Protein AF-A0A1H0VVF3-F1 (afdb_monomer)

Radius of gyration: 26.71 Å; Cα contacts (8 Å, |Δi|>4): 174; chains: 1; bounding box: 70×45×62 Å

Nearest PDB structures (foldseek):
  2leq-assembly1_A  TM=6.840E-01  e=2.166E-03  Cytophaga hutchinsonii ATCC 33406
  4aih-assembly1_A  TM=4.294E-01  e=3.722E-01  Yersinia pseudotuberculosis YPIII
  6ee1-assembly1_D  TM=2.037E-01  e=1.429E-01  Mycobacterium tuberculosis CDC1551
  4zhx-assembly1_A  TM=2.640E-01  e=2.380E+00  Homo sapiens
  7ped-assembly1_A  TM=1.857E-01  e=1.030E+00  Homo sapiens

Foldseek 3Di:
DPPVPVVVVLVVCVVVVQWDWDDDPPDTDTHGDCVVVVVCCVPPCVPPPPVVVVVVVVVVVVVVVVCPVPDDPDDDDDDDPDDLQVVQCCVQAQVNVCVVPQWGFDWPLDFFTKTFTAHVPPPRDGQWIWGWHDHDPSPDTDIDTAGPVRDDDPPPDDPDDDPPDDDD

Structure (mmCIF, N/CA/C/O backbone):
data_AF-A0A1H0VVF3-F1
#
_entry.id   AF-A0A1H0VVF3-F1
#
loop_
_atom_site.group_PDB
_atom_site.id
_atom_site.type_symbol
_atom_site.label_atom_id
_atom_site.label_alt_id
_atom_site.label_comp_id
_atom_site.label_asym_id
_atom_site.label_entity_id
_atom_site.label_seq_id
_atom_site.pdbx_PDB_ins_code
_atom_site.Cartn_x
_atom_site.Cartn_y
_atom_site.Cartn_z
_atom_site.occupancy
_atom_site.B_iso_or_equiv
_atom_site.auth_seq_id
_atom_site.auth_comp_id
_atom_site.auth_asym_id
_atom_site.auth_atom_id
_atom_site.pdbx_PDB_model_num
ATOM 1 N N . MET A 1 1 ? 10.117 9.105 28.861 1.00 46.00 1 MET A N 1
ATOM 2 C CA . MET A 1 1 ? 8.902 9.025 29.701 1.00 46.00 1 MET A CA 1
ATOM 3 C C . MET A 1 1 ? 7.685 8.892 28.791 1.00 46.00 1 MET A C 1
ATOM 5 O O . MET A 1 1 ? 7.320 9.879 28.181 1.00 46.00 1 MET A O 1
ATOM 9 N N . ALA A 1 2 ? 7.115 7.691 28.629 1.00 51.88 2 ALA A N 1
ATOM 10 C CA . ALA A 1 2 ? 5.891 7.467 27.835 1.00 51.88 2 ALA A CA 1
ATOM 11 C C . ALA A 1 2 ? 5.206 6.138 28.229 1.00 51.88 2 ALA A C 1
ATOM 13 O O . ALA A 1 2 ? 5.038 5.239 27.414 1.00 51.88 2 ALA A O 1
ATOM 14 N N . ARG A 1 3 ? 4.884 5.971 29.519 1.00 49.94 3 ARG A N 1
ATOM 15 C CA . ARG A 1 3 ? 4.158 4.794 30.052 1.00 49.94 3 ARG A CA 1
ATOM 16 C C . ARG A 1 3 ? 2.826 5.148 30.728 1.00 49.94 3 ARG A C 1
ATOM 18 O O . ARG A 1 3 ? 2.147 4.254 31.210 1.00 49.94 3 ARG A O 1
ATOM 25 N N . GLN A 1 4 ? 2.457 6.431 30.769 1.00 56.94 4 GLN A N 1
ATOM 26 C CA . GLN A 1 4 ? 1.269 6.913 31.484 1.00 56.94 4 GLN A CA 1
ATOM 27 C C . GLN A 1 4 ? 0.025 7.095 30.606 1.00 56.94 4 GLN A C 1
ATOM 29 O O . GLN A 1 4 ? -1.060 7.217 31.160 1.00 56.94 4 GLN A O 1
ATOM 34 N N . SER A 1 5 ? 0.136 7.070 29.271 1.00 64.81 5 SER A N 1
ATOM 35 C CA . SER A 1 5 ? -1.027 7.329 28.412 1.00 64.81 5 SER A CA 1
ATOM 36 C C . SER A 1 5 ? -2.077 6.225 28.532 1.00 64.81 5 SER A C 1
ATOM 38 O O . SER A 1 5 ? -3.224 6.520 28.834 1.00 64.81 5 SER A O 1
ATOM 40 N N . VAL A 1 6 ? -1.705 4.951 28.385 1.00 70.06 6 VAL A N 1
ATOM 41 C CA . VAL A 1 6 ? -2.673 3.836 28.388 1.00 70.06 6 VAL A CA 1
ATOM 42 C C . VAL A 1 6 ? -3.410 3.719 29.725 1.00 70.06 6 VAL A C 1
ATOM 44 O O . VAL A 1 6 ? -4.631 3.621 29.739 1.00 70.06 6 VAL A O 1
ATOM 47 N N . THR A 1 7 ? -2.701 3.807 30.853 1.00 73.25 7 THR A N 1
ATOM 48 C CA . THR A 1 7 ? -3.324 3.730 32.186 1.00 73.25 7 THR A CA 1
ATOM 49 C C . THR A 1 7 ? -4.247 4.917 32.464 1.00 73.25 7 THR A C 1
ATOM 51 O O . THR A 1 7 ? -5.278 4.745 33.103 1.00 73.25 7 THR A O 1
ATOM 54 N N . GLN A 1 8 ? -3.919 6.109 31.952 1.00 77.25 8 GLN A N 1
ATOM 55 C CA . GLN A 1 8 ? -4.796 7.276 32.053 1.00 77.25 8 GLN A CA 1
ATOM 56 C C . GLN A 1 8 ? -6.088 7.089 31.243 1.00 77.25 8 GLN A C 1
ATOM 58 O O . GLN A 1 8 ? -7.160 7.429 31.732 1.00 77.25 8 GLN A O 1
ATOM 63 N N . HIS A 1 9 ? -6.006 6.508 30.039 1.00 82.31 9 HIS A N 1
ATOM 64 C CA . HIS A 1 9 ? -7.197 6.199 29.237 1.00 82.31 9 HIS A CA 1
ATOM 65 C C . HIS A 1 9 ? -8.052 5.115 29.905 1.00 82.31 9 HIS A C 1
ATOM 67 O O . HIS A 1 9 ? -9.272 5.230 29.913 1.00 82.31 9 HIS A O 1
ATOM 73 N N . LEU A 1 10 ? -7.428 4.101 30.515 1.00 84.88 10 LEU A N 1
ATOM 74 C CA . LEU A 1 10 ? -8.146 3.064 31.261 1.00 84.88 10 LEU A CA 1
ATOM 75 C C . LEU A 1 10 ? -8.905 3.633 32.464 1.00 84.88 10 LEU A C 1
ATOM 77 O O . LEU A 1 10 ? -10.036 3.221 32.679 1.00 84.88 10 LEU A O 1
ATOM 81 N N . GLY A 1 11 ? -8.340 4.613 33.178 1.00 84.94 11 GLY A N 1
ATOM 82 C CA . GLY A 1 11 ? -9.044 5.294 34.271 1.00 84.94 11 GLY A CA 1
ATOM 83 C C . GLY A 1 11 ? -10.306 6.024 33.803 1.00 84.94 11 GLY A C 1
ATOM 84 O O . GLY A 1 11 ? -11.361 5.860 34.396 1.00 84.94 11 GLY A O 1
ATOM 85 N N . ILE A 1 12 ? -10.238 6.745 32.677 1.00 89.75 12 ILE A N 1
ATOM 86 C CA . ILE A 1 12 ? -11.414 7.424 32.098 1.00 89.75 12 ILE A CA 1
ATOM 87 C C . ILE A 1 12 ? -12.492 6.412 31.680 1.00 89.75 12 ILE A C 1
ATOM 89 O O . ILE A 1 12 ? -13.683 6.658 31.853 1.00 89.75 12 ILE A O 1
ATOM 93 N N . LEU A 1 13 ? -12.087 5.276 31.109 1.00 89.75 13 LEU A N 1
ATOM 94 C CA . LEU A 1 13 ? -13.020 4.231 30.686 1.00 89.75 13 LEU A CA 1
ATOM 95 C C . LEU A 1 13 ? -13.631 3.475 31.873 1.00 89.75 13 LEU A C 1
ATOM 97 O O . LEU A 1 13 ? -14.785 3.063 31.788 1.00 89.75 13 LEU A O 1
ATOM 101 N N . GLU A 1 14 ? -12.883 3.312 32.963 1.00 89.12 14 GLU A N 1
ATOM 102 C CA . GLU A 1 14 ? -13.377 2.772 34.232 1.00 89.12 14 GLU A CA 1
ATOM 103 C C . GLU A 1 14 ? -14.393 3.730 34.873 1.00 89.12 14 GLU A C 1
ATOM 105 O O . GLU A 1 14 ? -15.507 3.309 35.184 1.00 89.12 14 GLU A O 1
ATOM 110 N N . ASP A 1 15 ? -14.081 5.030 34.949 1.00 89.19 15 ASP A N 1
ATOM 111 C CA . ASP A 1 15 ? -14.993 6.072 35.451 1.00 89.19 15 ASP A CA 1
ATOM 112 C C . ASP A 1 15 ? -16.290 6.154 34.625 1.00 89.19 15 ASP A C 1
ATOM 114 O O . ASP A 1 15 ? -17.375 6.387 35.159 1.00 89.19 15 ASP A O 1
ATOM 118 N N . ALA A 1 16 ? -16.192 5.928 33.311 1.00 88.56 16 ALA A N 1
ATOM 119 C CA . ALA A 1 16 ? -17.331 5.863 32.398 1.00 88.56 16 ALA A CA 1
ATOM 120 C C . ALA A 1 16 ? -18.070 4.508 32.415 1.00 88.56 16 ALA A C 1
ATOM 122 O O . ALA A 1 16 ? -18.998 4.313 31.628 1.00 88.56 16 ALA A O 1
ATOM 123 N N . ASN A 1 17 ? -17.664 3.563 33.273 1.00 87.94 17 ASN A N 1
ATOM 124 C CA . ASN A 1 17 ? -18.186 2.196 33.363 1.00 87.94 17 ASN A CA 1
ATOM 125 C C . ASN A 1 17 ? -18.061 1.374 32.060 1.00 87.94 17 ASN A C 1
ATOM 127 O O . ASN A 1 17 ? -18.716 0.346 31.907 1.00 87.94 17 ASN A O 1
ATOM 131 N N . LEU A 1 18 ? -17.223 1.802 31.113 1.00 90.00 18 LEU A N 1
ATOM 132 C CA . LEU A 1 18 ? -16.940 1.087 29.863 1.00 90.00 18 LEU A CA 1
ATOM 133 C C . LEU A 1 18 ? -15.909 -0.029 30.057 1.00 90.00 18 LEU A C 1
ATOM 135 O O . LEU A 1 18 ? -15.857 -0.965 29.262 1.00 90.00 18 LEU A O 1
ATOM 139 N N . VAL A 1 19 ? -15.100 0.055 31.111 1.00 90.81 19 VAL A N 1
ATOM 140 C CA . VAL A 1 19 ? -14.132 -0.973 31.500 1.00 90.81 19 VAL A CA 1
ATOM 141 C C . VAL A 1 19 ? -14.381 -1.368 32.951 1.00 90.81 19 VAL A C 1
ATOM 143 O O . VAL A 1 19 ? -14.377 -0.523 33.838 1.00 90.81 19 VAL A O 1
ATOM 146 N N . ALA A 1 20 ? -14.578 -2.659 33.193 1.00 89.50 20 ALA A N 1
ATOM 147 C CA . ALA A 1 20 ? -14.643 -3.241 34.523 1.00 89.50 20 ALA A CA 1
ATOM 148 C C . ALA A 1 20 ? -13.254 -3.734 34.943 1.00 89.50 20 ALA A C 1
ATOM 150 O O . ALA A 1 20 ? -12.548 -4.376 34.161 1.00 89.50 20 ALA A O 1
ATOM 151 N N . VAL A 1 21 ? -12.866 -3.461 36.189 1.00 88.62 21 VAL A N 1
ATOM 152 C CA . VAL A 1 21 ? -11.578 -3.896 36.736 1.00 88.62 21 VAL A CA 1
ATOM 153 C C . VAL A 1 21 ? -11.782 -5.038 37.723 1.00 88.62 21 VAL A C 1
ATOM 155 O O . VAL A 1 21 ? -12.459 -4.889 38.738 1.00 88.62 21 VAL A O 1
ATOM 158 N N . VAL A 1 22 ? -11.148 -6.179 37.446 1.00 87.75 22 VAL A N 1
ATOM 159 C CA . VAL A 1 22 ? -11.153 -7.353 38.326 1.00 87.75 22 VAL A CA 1
ATOM 160 C C . VAL A 1 22 ? -9.742 -7.617 38.842 1.00 87.75 22 VAL A C 1
ATOM 162 O O . VAL A 1 22 ? -8.797 -7.839 38.078 1.00 87.75 22 VAL A O 1
ATOM 165 N N . HIS A 1 23 ? -9.578 -7.630 40.165 1.00 85.38 23 HIS A N 1
ATOM 166 C CA . HIS A 1 23 ? -8.305 -7.977 40.796 1.00 85.38 23 HIS A CA 1
ATOM 167 C C . HIS A 1 23 ? -8.153 -9.493 40.895 1.00 85.38 23 HIS A C 1
ATOM 169 O O . HIS A 1 23 ? -8.882 -10.165 41.623 1.00 85.38 23 HIS A O 1
ATOM 175 N N . ARG A 1 24 ? -7.148 -10.038 40.205 1.00 86.12 24 ARG A N 1
ATOM 176 C CA . ARG A 1 24 ? -6.755 -11.448 40.297 1.00 86.12 24 ARG A CA 1
ATOM 177 C C . ARG A 1 24 ? -5.352 -11.546 40.888 1.00 86.12 24 ARG A C 1
ATOM 179 O O . ARG A 1 24 ? -4.344 -11.462 40.188 1.00 86.12 24 ARG A O 1
ATOM 186 N N . GLY A 1 25 ? -5.280 -11.696 42.210 1.00 87.62 25 GLY A N 1
ATOM 187 C CA . GLY A 1 25 ? -4.011 -11.736 42.942 1.00 87.62 25 GLY A CA 1
ATOM 188 C C . GLY A 1 25 ? -3.225 -10.430 42.786 1.00 87.62 25 GLY A C 1
ATOM 189 O O . GLY A 1 25 ? -3.663 -9.382 43.245 1.00 87.62 25 GLY A O 1
ATOM 190 N N . ARG A 1 26 ? -2.058 -10.484 42.130 1.00 85.88 26 ARG A N 1
ATOM 191 C CA . ARG A 1 26 ? -1.214 -9.302 41.851 1.00 85.88 26 ARG A CA 1
ATOM 192 C C . ARG A 1 26 ? -1.534 -8.612 40.516 1.00 85.88 26 ARG A C 1
ATOM 194 O O . ARG A 1 26 ? -0.826 -7.685 40.136 1.00 85.88 26 ARG A O 1
ATOM 201 N N . GLN A 1 27 ? -2.555 -9.069 39.791 1.00 83.56 27 GLN A N 1
ATOM 202 C CA . GLN A 1 27 ? -2.932 -8.542 38.478 1.00 83.56 27 GLN A CA 1
ATOM 203 C C . GLN A 1 27 ? -4.266 -7.791 38.541 1.00 83.56 27 GLN A C 1
ATOM 205 O O . GLN A 1 27 ? -5.174 -8.189 39.270 1.00 83.56 27 GLN A O 1
ATOM 210 N N . ARG A 1 28 ? -4.382 -6.723 37.743 1.00 85.31 28 ARG A N 1
ATOM 211 C CA . ARG A 1 28 ? -5.651 -6.057 37.419 1.00 85.31 28 ARG A CA 1
ATOM 212 C C . ARG A 1 28 ? -6.032 -6.415 35.989 1.00 85.31 28 ARG A C 1
ATOM 214 O O . ARG A 1 28 ? -5.306 -6.058 35.061 1.00 85.31 28 ARG A O 1
ATOM 221 N N . LEU A 1 29 ? -7.128 -7.142 35.831 1.00 87.50 29 LEU A N 1
ATOM 222 C CA . LEU A 1 29 ? -7.711 -7.461 34.534 1.00 87.50 29 LEU A CA 1
ATOM 223 C C . LEU A 1 29 ? -8.720 -6.365 34.192 1.00 87.50 29 LEU A C 1
ATOM 225 O O . LEU A 1 29 ? -9.505 -5.977 35.052 1.00 87.50 29 LEU A O 1
ATOM 229 N N . HIS A 1 30 ? -8.627 -5.837 32.975 1.00 88.75 30 HIS A N 1
ATOM 230 C CA . HIS A 1 30 ? -9.507 -4.790 32.469 1.00 88.75 30 HIS A CA 1
ATOM 231 C C . HIS A 1 30 ? -10.387 -5.433 31.404 1.00 88.75 30 HIS A C 1
ATOM 233 O O . HIS A 1 30 ? -9.893 -5.764 30.325 1.00 88.75 30 HIS A O 1
ATOM 239 N N . ASP A 1 31 ? -11.657 -5.632 31.726 1.00 87.56 31 ASP A N 1
ATOM 240 C CA . ASP A 1 31 ? -12.638 -6.244 30.838 1.00 87.56 31 ASP A CA 1
ATOM 241 C C . ASP A 1 31 ? -13.567 -5.164 30.284 1.00 87.56 31 ASP A C 1
ATOM 243 O O . ASP A 1 31 ? -13.983 -4.256 31.001 1.00 87.56 31 ASP A O 1
ATOM 247 N N . LEU A 1 32 ? -13.902 -5.242 28.997 1.00 89.44 32 LEU A N 1
ATOM 248 C CA . LEU A 1 32 ? -14.879 -4.333 28.399 1.00 89.44 32 LEU A CA 1
ATOM 249 C C . LEU A 1 32 ? -16.267 -4.631 28.976 1.00 89.44 32 LEU A C 1
ATOM 251 O O . LEU A 1 32 ? -16.729 -5.770 28.921 1.00 89.44 32 LEU A O 1
ATOM 255 N N . ASN A 1 33 ? -16.951 -3.603 29.468 1.00 86.69 33 ASN A N 1
ATOM 256 C CA . ASN A 1 33 ? -18.344 -3.701 29.875 1.00 86.69 33 ASN A CA 1
ATOM 257 C C . ASN A 1 33 ? -19.253 -3.333 28.686 1.00 86.69 33 ASN A C 1
ATOM 259 O O . ASN A 1 33 ? -19.292 -2.169 28.282 1.00 86.69 33 ASN A O 1
ATOM 263 N N . PRO A 1 34 ? -19.998 -4.290 28.102 1.00 85.50 34 PRO A N 1
ATOM 264 C CA . PRO A 1 34 ? -20.843 -4.017 26.943 1.00 85.50 34 PRO A CA 1
ATOM 265 C C . PRO A 1 34 ? -22.145 -3.281 27.298 1.00 85.50 34 PRO A C 1
ATOM 267 O O . PRO A 1 34 ? -22.786 -2.732 26.403 1.00 85.50 34 PRO A O 1
ATOM 270 N N . MET A 1 35 ? -22.552 -3.254 28.573 1.00 88.31 35 MET A N 1
ATOM 271 C CA . MET A 1 35 ? -23.865 -2.734 28.974 1.00 88.31 35 MET A CA 1
ATOM 272 C C . MET A 1 35 ? -24.059 -1.243 28.660 1.00 88.31 35 MET A C 1
ATOM 274 O O . MET A 1 35 ? -25.054 -0.922 28.014 1.00 88.31 35 MET A O 1
ATOM 278 N N . PRO A 1 36 ? -23.127 -0.325 28.988 1.00 83.81 36 PRO A N 1
ATOM 279 C CA . PRO A 1 36 ? -23.306 1.090 28.651 1.00 83.81 36 PRO A CA 1
ATOM 280 C C . PRO A 1 36 ? -23.373 1.347 27.139 1.00 83.81 36 PRO A C 1
ATOM 282 O O . PRO A 1 36 ? -24.077 2.249 26.687 1.00 83.81 36 PRO A O 1
ATOM 285 N N . LEU A 1 37 ? -22.673 0.539 26.333 1.00 79.81 37 LEU A N 1
ATOM 286 C CA . LEU A 1 37 ? -22.736 0.626 24.871 1.00 79.81 37 LEU A CA 1
ATOM 287 C C . LEU A 1 37 ? -24.112 0.197 24.348 1.00 79.81 37 LEU A C 1
ATOM 289 O O . LEU A 1 37 ? -24.686 0.875 23.493 1.00 79.81 37 LEU A O 1
ATOM 293 N N . GLN A 1 38 ? -24.661 -0.886 24.901 1.00 79.31 38 GLN A N 1
ATOM 294 C CA . GLN A 1 38 ? -26.014 -1.348 24.601 1.00 79.31 38 GLN A CA 1
ATOM 295 C C . GLN A 1 38 ? -27.068 -0.310 25.019 1.00 79.31 38 GLN A C 1
ATOM 297 O O . GLN A 1 38 ? -27.971 -0.012 24.244 1.00 79.31 38 GLN A O 1
ATOM 302 N N . GLU A 1 39 ? -26.938 0.302 26.197 1.00 82.19 39 GLU A N 1
ATOM 303 C CA . GLU A 1 39 ? -27.863 1.335 26.684 1.00 82.19 39 GLU A CA 1
ATOM 304 C C . GLU A 1 39 ? -27.875 2.580 25.787 1.00 82.19 39 GLU A C 1
ATOM 306 O O . GLU A 1 39 ? -28.941 3.122 25.482 1.00 82.19 39 GLU A O 1
ATOM 311 N N . ILE A 1 40 ? -26.708 3.023 25.306 1.00 78.75 40 ILE A N 1
ATOM 312 C CA . ILE A 1 40 ? -26.608 4.111 24.321 1.00 78.75 40 ILE A CA 1
ATOM 313 C C . ILE A 1 40 ? -27.289 3.696 23.009 1.00 78.75 40 ILE A C 1
ATOM 315 O O . ILE A 1 40 ? -28.077 4.462 22.445 1.00 78.75 40 ILE A O 1
ATOM 319 N N . GLN A 1 41 ? -27.046 2.469 22.542 1.00 74.25 41 GLN A N 1
ATOM 320 C CA . GLN A 1 41 ? -27.687 1.935 21.342 1.00 74.25 41 GLN A CA 1
ATOM 321 C C . GLN A 1 41 ? -29.217 1.868 21.483 1.00 74.25 41 GLN A C 1
ATOM 323 O O . GLN A 1 41 ? -29.954 2.177 20.544 1.00 74.25 41 GLN A O 1
ATOM 328 N N . GLU A 1 42 ? -29.730 1.480 22.643 1.00 74.56 42 GLU A N 1
ATOM 329 C CA . GLU A 1 42 ? -31.165 1.398 22.903 1.00 74.56 42 GLU A CA 1
ATOM 330 C C . GLU A 1 42 ? -31.801 2.778 23.051 1.00 74.56 42 GLU A C 1
ATOM 332 O O . GLU A 1 42 ? -32.831 3.051 22.435 1.00 74.56 42 GLU A O 1
ATOM 337 N N . ARG A 1 43 ? -31.175 3.683 23.803 1.00 72.75 43 ARG A N 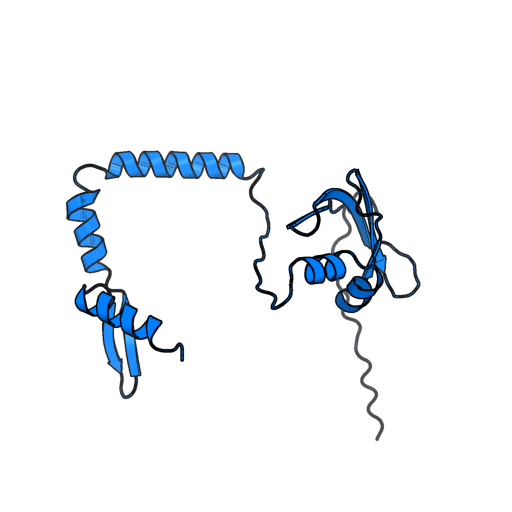1
ATOM 338 C CA . ARG A 1 43 ? -31.737 5.002 24.104 1.00 72.75 43 ARG A CA 1
ATOM 339 C C . ARG A 1 43 ? -31.677 5.962 22.914 1.00 72.75 43 ARG A C 1
ATOM 341 O O . ARG A 1 43 ? -32.600 6.757 22.745 1.00 72.75 43 ARG A O 1
ATOM 348 N N . TRP A 1 44 ? -30.602 5.925 22.124 1.00 61.41 44 TRP A N 1
ATOM 349 C CA . TRP A 1 44 ? -30.351 6.906 21.059 1.00 61.41 44 TRP A CA 1
ATOM 350 C C . TRP A 1 44 ? -30.563 6.313 19.668 1.00 61.41 44 TRP A C 1
ATOM 352 O O . TRP A 1 44 ? -31.303 6.879 18.865 1.00 61.41 44 TRP A O 1
ATOM 362 N N . ILE A 1 45 ? -29.979 5.145 19.393 1.00 59.25 45 ILE A N 1
ATOM 363 C CA . ILE A 1 45 ? -29.971 4.572 18.040 1.00 59.25 45 ILE A CA 1
ATOM 364 C C . ILE A 1 45 ? -31.301 3.869 17.715 1.00 59.25 45 ILE A C 1
ATOM 366 O O . ILE A 1 45 ? -31.793 3.947 16.586 1.00 59.25 45 ILE A O 1
ATOM 370 N N . SER A 1 46 ? -31.929 3.207 18.697 1.00 59.94 46 SER A N 1
ATOM 371 C CA . SER A 1 46 ? -33.148 2.420 18.452 1.00 59.94 46 SER A CA 1
ATOM 372 C C . SER A 1 46 ? -34.366 3.254 18.057 1.00 59.94 46 SER A C 1
ATOM 374 O O . SER A 1 46 ? -35.167 2.795 17.247 1.00 59.94 46 SER A O 1
ATOM 376 N N . LYS A 1 47 ? -34.489 4.479 18.583 1.00 59.22 47 LYS A N 1
ATOM 377 C CA . LYS A 1 47 ? -35.707 5.283 18.437 1.00 59.22 47 LYS A CA 1
ATOM 378 C C . LYS A 1 47 ? -35.803 6.023 17.099 1.00 59.22 47 LYS A C 1
ATOM 380 O O . LYS A 1 47 ? -36.910 6.348 16.685 1.00 59.22 47 LYS A O 1
ATOM 385 N N . PHE A 1 48 ? -34.683 6.275 16.418 1.00 56.00 48 PHE A N 1
ATOM 386 C CA . PHE A 1 48 ? -34.682 7.118 15.215 1.0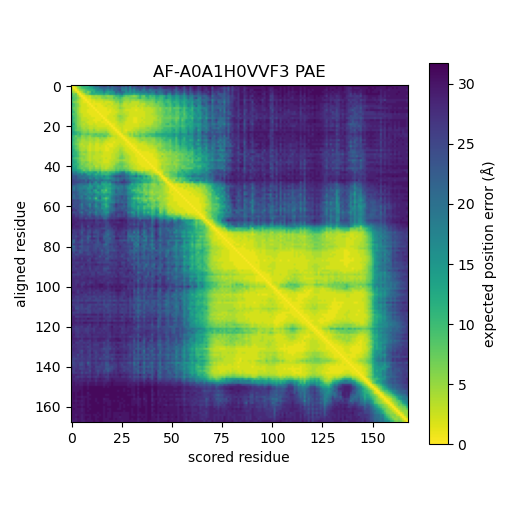0 56.00 48 PHE A CA 1
ATOM 387 C C . PHE A 1 48 ? -33.874 6.572 14.031 1.00 56.00 48 PHE A C 1
ATOM 389 O O . PHE A 1 48 ? -34.159 6.957 12.899 1.00 56.00 48 PHE A O 1
ATOM 396 N N . GLU A 1 49 ? -32.900 5.677 14.236 1.00 64.44 49 GLU A N 1
ATOM 397 C CA . GLU A 1 49 ? -31.855 5.481 13.218 1.00 64.44 49 GLU A CA 1
ATOM 398 C C . GLU A 1 49 ? -31.608 4.039 12.780 1.00 64.44 49 GLU A C 1
ATOM 400 O O . GLU A 1 49 ? -30.994 3.860 11.733 1.00 64.44 49 GLU A O 1
ATOM 405 N N . ARG A 1 50 ? -32.117 3.009 13.475 1.00 70.56 50 ARG A N 1
ATOM 406 C CA . ARG A 1 50 ? -31.876 1.598 13.088 1.00 70.56 50 ARG A CA 1
ATOM 407 C C . ARG A 1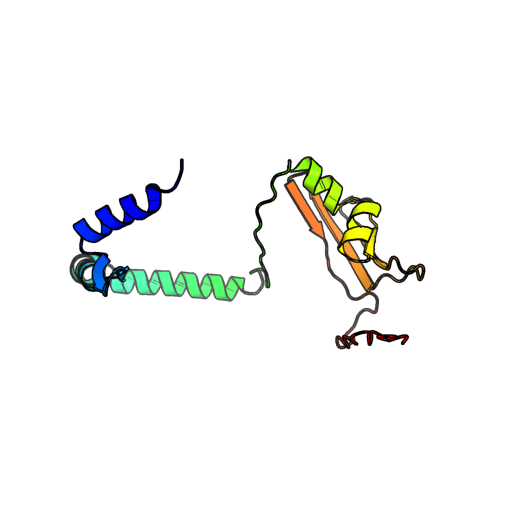 50 ? -32.180 1.300 11.607 1.00 70.56 50 ARG A C 1
ATOM 409 O O . ARG A 1 50 ? -31.252 0.895 10.913 1.00 70.56 50 ARG A O 1
ATOM 416 N N . PRO A 1 51 ? -33.378 1.604 11.060 1.00 71.94 51 PRO A N 1
ATOM 417 C CA . PRO A 1 51 ? -33.661 1.334 9.646 1.00 71.94 51 PRO A CA 1
ATOM 418 C C . PRO A 1 51 ? -32.754 2.114 8.681 1.00 71.94 51 PRO A C 1
ATOM 420 O O . PRO A 1 51 ? -32.409 1.635 7.603 1.00 71.94 51 PRO A O 1
ATOM 423 N N . ARG A 1 52 ? -32.350 3.332 9.062 1.00 73.81 52 ARG A N 1
ATOM 424 C CA . ARG A 1 52 ? -31.477 4.186 8.250 1.00 73.81 52 ARG A CA 1
ATOM 425 C C . ARG A 1 52 ? -30.030 3.692 8.280 1.00 73.81 52 ARG A C 1
ATOM 427 O O . ARG A 1 52 ? -29.370 3.700 7.247 1.00 73.81 52 ARG A O 1
ATOM 434 N N . LEU A 1 53 ? -29.548 3.242 9.434 1.00 75.75 53 LEU A N 1
ATOM 435 C CA . LEU A 1 53 ? -28.221 2.654 9.599 1.00 75.75 53 LEU A CA 1
ATOM 436 C C . LEU A 1 53 ? -28.115 1.313 8.881 1.00 75.75 53 LEU A C 1
ATOM 438 O O . LEU A 1 53 ? -27.096 1.061 8.244 1.00 75.75 53 LEU A O 1
ATOM 442 N N . ASP A 1 54 ? -29.174 0.503 8.897 1.00 82.31 54 ASP A N 1
ATOM 443 C CA . ASP A 1 54 ? -29.238 -0.735 8.120 1.00 82.31 54 ASP A CA 1
ATOM 444 C C . ASP A 1 54 ? -29.144 -0.438 6.617 1.00 82.31 54 ASP A C 1
ATOM 446 O O . ASP A 1 54 ? -28.358 -1.068 5.908 1.00 82.31 54 ASP A O 1
ATOM 450 N N . ALA A 1 55 ? -29.862 0.584 6.136 1.00 83.56 55 ALA A N 1
ATOM 451 C CA . ALA A 1 55 ? -29.783 1.023 4.745 1.00 83.56 55 ALA A CA 1
ATOM 452 C C . ALA A 1 55 ? -28.384 1.549 4.370 1.00 83.56 55 ALA A C 1
ATOM 454 O O . ALA A 1 55 ? -27.842 1.167 3.336 1.00 83.56 55 ALA A O 1
ATOM 455 N N . VAL A 1 56 ? -27.760 2.380 5.212 1.00 81.19 56 VAL A N 1
ATOM 456 C CA . VAL A 1 56 ? -26.394 2.887 4.980 1.00 81.19 56 VAL A CA 1
ATOM 457 C C . VAL A 1 56 ? -25.363 1.756 5.028 1.00 81.19 56 VAL A C 1
ATOM 459 O O . VAL A 1 56 ? -24.460 1.717 4.197 1.00 81.19 56 VAL A O 1
ATOM 462 N N . SER A 1 57 ? -25.515 0.800 5.946 1.00 79.31 57 SER A N 1
ATOM 463 C CA . SER A 1 57 ? -24.669 -0.394 6.042 1.00 79.31 57 SER A CA 1
ATOM 464 C C . SER A 1 57 ? -24.803 -1.280 4.801 1.00 79.31 57 SER A C 1
ATOM 466 O O . SER A 1 57 ? -23.798 -1.738 4.257 1.00 79.31 57 SER A O 1
ATOM 468 N N . ALA A 1 58 ? -26.022 -1.457 4.286 1.00 85.44 58 ALA A N 1
ATOM 469 C CA . ALA A 1 58 ? -26.270 -2.177 3.040 1.00 85.44 58 ALA A CA 1
ATOM 470 C C . ALA A 1 58 ? -25.671 -1.454 1.821 1.00 85.44 58 ALA A C 1
ATOM 472 O O . ALA A 1 58 ? -25.062 -2.099 0.969 1.00 85.44 58 ALA A O 1
ATOM 473 N N . ILE A 1 59 ? -25.781 -0.120 1.756 1.00 87.56 59 ILE A N 1
ATOM 474 C CA . ILE A 1 59 ? -25.143 0.697 0.711 1.00 87.56 59 ILE A CA 1
ATOM 475 C C . ILE A 1 59 ? -23.621 0.558 0.782 1.00 87.56 59 ILE A C 1
ATOM 477 O O . ILE A 1 59 ? -22.994 0.321 -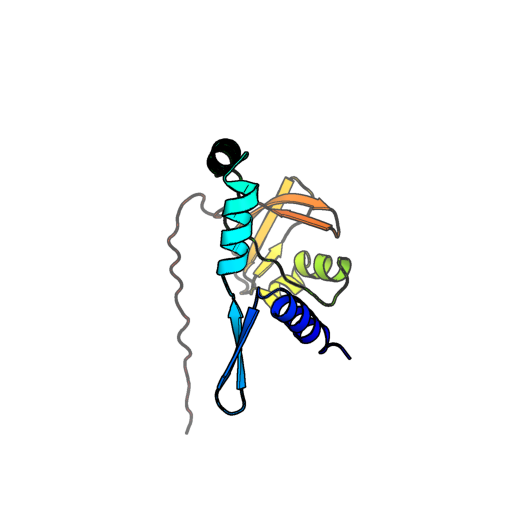0.246 1.00 87.56 59 ILE A O 1
ATOM 481 N N . LYS A 1 60 ? -23.031 0.647 1.981 1.00 77.69 60 LYS A N 1
ATOM 482 C CA . LYS A 1 60 ? -21.594 0.458 2.206 1.00 77.69 60 LYS A CA 1
ATOM 483 C C . LYS A 1 60 ? -21.144 -0.922 1.737 1.00 77.69 60 LYS A C 1
ATOM 485 O O . LYS A 1 60 ? -20.248 -0.997 0.909 1.00 77.69 60 LYS A O 1
ATOM 490 N N . LYS A 1 61 ? -21.800 -1.994 2.194 1.00 80.62 61 LYS A N 1
ATOM 491 C CA . LYS A 1 61 ? -21.472 -3.367 1.782 1.00 80.62 61 LYS A CA 1
ATOM 492 C C . LYS A 1 61 ? -21.560 -3.544 0.273 1.00 80.62 61 LYS A C 1
ATOM 494 O O . LYS A 1 61 ? -20.635 -4.068 -0.321 1.00 80.62 61 LYS A O 1
ATOM 499 N N . ARG A 1 62 ? -22.624 -3.048 -0.363 1.00 81.44 62 ARG A N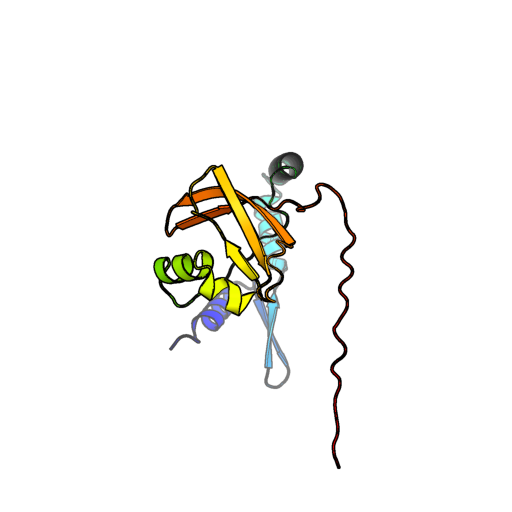 1
ATOM 500 C CA . ARG A 1 62 ? -22.792 -3.157 -1.817 1.00 81.44 62 ARG A CA 1
ATOM 501 C C . ARG A 1 62 ? -21.757 -2.332 -2.584 1.00 81.44 62 ARG A C 1
ATOM 503 O O . ARG A 1 62 ? -21.290 -2.770 -3.632 1.00 81.44 62 ARG A O 1
ATOM 510 N N . ALA A 1 63 ? -21.396 -1.152 -2.083 1.00 74.75 63 ALA A N 1
ATOM 511 C CA . ALA A 1 63 ? -20.324 -0.339 -2.649 1.00 74.75 63 ALA A CA 1
ATOM 512 C C . ALA A 1 63 ? -18.960 -1.033 -2.504 1.00 74.75 63 ALA A C 1
ATOM 514 O O . ALA A 1 63 ? -18.199 -1.046 -3.462 1.00 74.75 63 ALA A O 1
ATOM 515 N N . GLU A 1 64 ? -18.687 -1.659 -1.358 1.00 73.06 64 GLU A N 1
ATOM 516 C CA . GLU A 1 64 ? -17.472 -2.442 -1.096 1.00 73.06 64 GLU A CA 1
ATOM 517 C C . GLU A 1 64 ? -17.422 -3.717 -1.950 1.00 73.06 64 GLU A C 1
ATOM 519 O O . GLU A 1 64 ? -16.394 -3.986 -2.552 1.00 73.06 64 GLU A O 1
ATOM 524 N N . GLU A 1 65 ? -18.533 -4.446 -2.101 1.00 70.56 65 GLU A N 1
ATOM 525 C CA . GLU A 1 65 ? -18.673 -5.610 -2.993 1.00 70.56 65 GLU A CA 1
ATOM 526 C C . GLU A 1 65 ? -18.491 -5.222 -4.466 1.00 70.56 65 GLU A C 1
ATOM 528 O O . GLU A 1 65 ? -17.810 -5.908 -5.220 1.00 70.56 65 GLU A O 1
ATOM 533 N N . THR A 1 66 ? -19.044 -4.081 -4.886 1.00 62.59 66 THR A N 1
ATOM 534 C CA . THR A 1 66 ? -18.821 -3.538 -6.239 1.00 62.59 66 THR A CA 1
ATOM 535 C C . THR A 1 66 ? -17.372 -3.069 -6.414 1.00 62.59 66 THR A C 1
ATOM 537 O O . THR A 1 66 ? -16.821 -3.133 -7.510 1.00 62.59 66 THR A O 1
ATOM 540 N N . ALA A 1 67 ? -16.738 -2.623 -5.330 1.00 58.56 67 ALA A N 1
ATOM 541 C CA . ALA A 1 67 ? -15.327 -2.282 -5.270 1.00 58.56 67 ALA A CA 1
ATOM 542 C C . ALA A 1 67 ? -14.419 -3.493 -4.993 1.00 58.56 67 ALA A C 1
ATOM 544 O O . ALA A 1 67 ? -13.207 -3.305 -4.950 1.00 58.56 67 ALA A O 1
ATOM 545 N N . MET A 1 68 ? -14.928 -4.728 -4.853 1.00 51.22 68 MET A N 1
ATOM 546 C CA . MET A 1 68 ? -14.087 -5.927 -4.680 1.00 51.22 68 MET A CA 1
ATOM 547 C C . MET A 1 68 ? -13.225 -6.220 -5.916 1.00 51.22 68 MET A C 1
ATOM 549 O O . MET A 1 68 ? -12.257 -6.958 -5.810 1.00 51.22 68 MET A O 1
ATOM 553 N N . THR A 1 69 ? -13.488 -5.584 -7.062 1.00 54.34 69 THR A N 1
ATOM 554 C CA . THR A 1 69 ? -12.558 -5.526 -8.206 1.00 54.34 69 THR A CA 1
ATOM 555 C C . THR A 1 69 ? -11.400 -4.532 -8.020 1.00 54.34 69 THR A C 1
ATOM 557 O O . THR A 1 69 ? -10.548 -4.425 -8.896 1.00 54.34 69 THR A O 1
ATOM 560 N N . LYS A 1 70 ? -11.381 -3.756 -6.930 1.00 59.12 70 LYS A N 1
ATOM 561 C CA . LYS A 1 70 ? -10.450 -2.643 -6.665 1.00 59.12 70 LYS A CA 1
ATOM 562 C C . LYS A 1 70 ? -9.839 -2.629 -5.258 1.00 59.12 70 LYS A C 1
ATOM 564 O O . LYS A 1 70 ? -8.957 -1.807 -5.018 1.00 59.12 70 LYS A O 1
ATOM 569 N N . HIS A 1 71 ? -10.288 -3.464 -4.321 1.00 54.47 71 HIS A N 1
ATOM 570 C CA . HIS A 1 71 ? -9.633 -3.544 -3.015 1.00 54.47 71 HIS A CA 1
ATOM 571 C C . HIS A 1 71 ? -8.307 -4.310 -3.145 1.00 54.47 71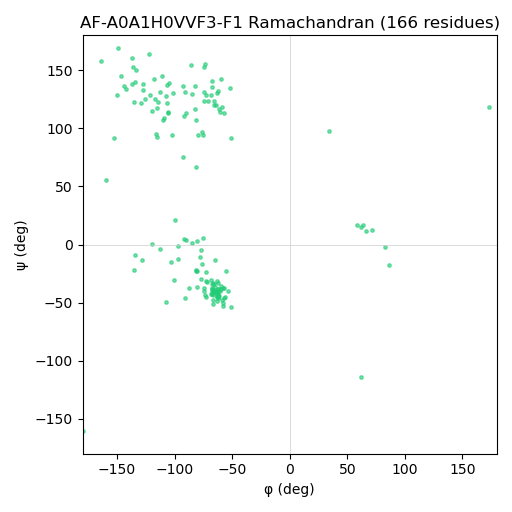 HIS A C 1
ATOM 573 O O . HIS A 1 71 ? -8.297 -5.377 -3.753 1.00 54.47 71 HIS A O 1
ATOM 579 N N . PRO A 1 72 ? -7.191 -3.778 -2.610 1.00 65.06 72 PRO A N 1
ATOM 580 C CA . PRO A 1 72 ? -5.899 -4.450 -2.688 1.00 65.06 72 PRO A CA 1
ATOM 581 C C . PRO A 1 72 ? -5.954 -5.788 -1.946 1.00 65.06 72 PRO A C 1
ATOM 583 O O . PRO A 1 72 ? -6.395 -5.831 -0.798 1.00 65.06 72 PRO A O 1
ATOM 586 N N . ASP A 1 73 ? -5.469 -6.858 -2.581 1.00 74.50 73 ASP A N 1
ATOM 587 C CA . ASP A 1 73 ? -5.446 -8.201 -1.987 1.00 74.50 73 ASP A CA 1
ATOM 588 C C . ASP A 1 73 ? -4.665 -8.228 -0.665 1.00 74.50 73 ASP A C 1
ATOM 590 O O . ASP A 1 73 ? -5.036 -8.921 0.281 1.00 74.50 73 ASP A O 1
ATOM 594 N N . HIS A 1 74 ? -3.575 -7.455 -0.594 1.00 72.62 74 HIS A N 1
ATOM 595 C CA . HIS A 1 74 ? -2.701 -7.364 0.571 1.00 72.62 74 HIS A CA 1
ATOM 596 C C . HIS A 1 74 ? -2.204 -5.926 0.761 1.00 72.62 74 HIS A C 1
ATOM 598 O O . HIS A 1 74 ? -1.740 -5.291 -0.185 1.00 72.62 74 HIS A O 1
ATOM 604 N N . VAL A 1 75 ? -2.255 -5.426 2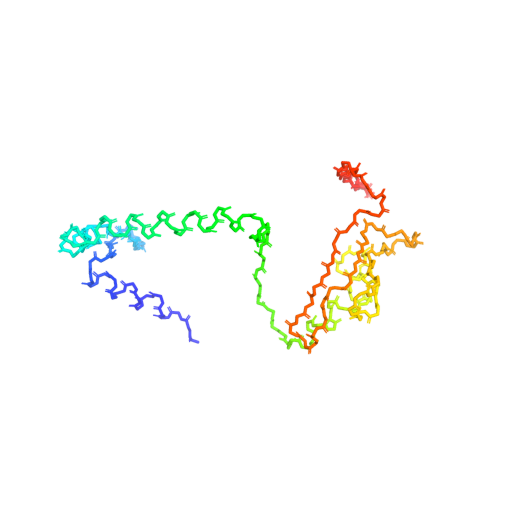.001 1.00 79.75 75 VAL A N 1
ATOM 605 C CA . VAL A 1 75 ? -1.692 -4.124 2.394 1.00 79.75 75 VAL A CA 1
ATOM 606 C C . VAL A 1 75 ? -0.810 -4.313 3.621 1.00 79.75 75 VAL A C 1
ATOM 608 O O . VAL A 1 75 ? -1.276 -4.768 4.665 1.00 79.75 75 VAL A O 1
ATOM 611 N N . TYR A 1 76 ? 0.460 -3.930 3.504 1.00 74.25 76 TYR A N 1
ATOM 612 C CA . TYR A 1 76 ? 1.422 -3.945 4.603 1.00 74.25 76 TYR A CA 1
ATOM 613 C C . TYR A 1 76 ? 1.807 -2.513 4.971 1.00 74.25 76 TYR A C 1
ATOM 615 O O . TYR A 1 76 ? 2.158 -1.718 4.103 1.00 74.25 76 TYR A O 1
ATOM 623 N N . VAL A 1 77 ? 1.772 -2.193 6.266 1.00 86.19 77 VAL A N 1
ATOM 624 C CA . VAL A 1 77 ? 2.212 -0.899 6.805 1.00 86.19 77 VAL A CA 1
ATOM 625 C C . VAL A 1 77 ? 3.322 -1.150 7.817 1.00 86.19 77 VAL A C 1
ATOM 627 O O . VAL A 1 77 ? 3.171 -1.965 8.725 1.00 86.19 77 VAL A O 1
ATOM 630 N N . THR A 1 78 ? 4.442 -0.448 7.663 1.00 82.94 78 THR A N 1
ATOM 631 C CA . THR A 1 78 ? 5.584 -0.512 8.582 1.00 82.94 78 THR A CA 1
ATOM 632 C C . THR A 1 78 ? 6.136 0.884 8.849 1.00 82.94 78 THR A C 1
ATOM 634 O O . THR A 1 78 ? 5.899 1.813 8.079 1.00 82.94 78 THR A O 1
ATOM 637 N N . TYR A 1 79 ? 6.883 1.033 9.942 1.00 85.88 79 TYR A N 1
ATOM 638 C CA . TYR A 1 79 ? 7.539 2.281 10.320 1.00 85.88 79 TYR A CA 1
ATOM 639 C C . TYR A 1 79 ? 9.051 2.092 10.279 1.00 85.88 79 TYR A C 1
ATOM 641 O O . TYR A 1 79 ? 9.611 1.304 11.042 1.00 85.88 79 TYR A O 1
ATOM 649 N N . ILE A 1 80 ? 9.716 2.843 9.404 1.00 88.81 80 ILE A N 1
ATOM 650 C CA . ILE A 1 80 ? 11.167 2.800 9.226 1.00 88.81 80 ILE A CA 1
ATOM 651 C C . ILE A 1 80 ? 11.753 4.081 9.811 1.00 88.81 80 ILE A C 1
ATOM 653 O O . ILE A 1 80 ? 11.325 5.184 9.478 1.00 88.81 80 ILE A O 1
ATOM 657 N N . ARG A 1 81 ? 12.749 3.952 10.692 1.00 94.19 81 ARG A N 1
ATOM 658 C CA . ARG A 1 81 ? 13.477 5.101 11.249 1.00 94.19 81 ARG A CA 1
ATOM 659 C C . ARG A 1 81 ? 14.551 5.580 10.264 1.00 94.19 81 ARG A C 1
ATOM 661 O O . ARG A 1 81 ? 15.739 5.448 10.532 1.00 94.19 81 ARG A O 1
ATOM 668 N N . ALA A 1 82 ? 14.112 6.107 9.129 1.00 92.69 82 ALA A N 1
ATOM 669 C CA . ALA A 1 82 ? 14.937 6.705 8.082 1.00 92.69 82 ALA A CA 1
ATOM 670 C C . ALA A 1 82 ? 14.145 7.825 7.384 1.00 92.69 82 ALA A C 1
ATOM 672 O O . ALA A 1 82 ? 12.942 7.965 7.612 1.00 92.69 82 ALA A O 1
ATOM 673 N N . SER A 1 83 ? 14.802 8.635 6.552 1.00 97.00 83 SER A N 1
ATOM 674 C CA . SER A 1 83 ? 14.087 9.572 5.679 1.00 97.00 83 SER A CA 1
ATOM 675 C C . SER A 1 83 ? 13.416 8.819 4.524 1.00 97.00 83 SER A C 1
ATOM 677 O O . SER A 1 83 ? 13.874 7.744 4.131 1.00 97.00 83 SER A O 1
ATOM 679 N N . ALA A 1 84 ? 12.354 9.397 3.954 1.00 95.00 84 ALA A N 1
ATOM 680 C CA . ALA A 1 84 ? 11.701 8.837 2.769 1.00 95.00 84 ALA A CA 1
ATOM 681 C C . ALA A 1 84 ? 12.687 8.676 1.597 1.00 95.00 84 ALA A C 1
ATOM 683 O O . ALA A 1 84 ? 12.666 7.655 0.923 1.00 95.00 84 ALA A O 1
ATOM 684 N N . GLU A 1 85 ? 13.612 9.626 1.426 1.00 96.25 85 GLU A N 1
ATOM 685 C CA . GLU A 1 85 ? 14.676 9.563 0.414 1.00 96.25 85 GLU A CA 1
ATOM 686 C C . GLU A 1 85 ? 15.573 8.333 0.575 1.00 96.25 85 GLU A C 1
ATOM 688 O O . GLU A 1 85 ? 15.800 7.599 -0.381 1.00 96.25 85 GLU A O 1
ATOM 693 N N . THR A 1 86 ? 16.033 8.050 1.797 1.00 95.00 86 THR A N 1
ATOM 694 C CA . THR A 1 86 ? 16.868 6.869 2.054 1.00 95.00 86 THR A CA 1
ATOM 695 C C . THR A 1 86 ? 16.104 5.570 1.802 1.00 95.00 86 THR A C 1
ATOM 697 O O . THR A 1 86 ? 16.681 4.605 1.307 1.00 95.00 86 THR A O 1
ATOM 700 N N . VAL A 1 87 ? 14.808 5.529 2.129 1.00 93.56 87 VAL A N 1
ATOM 701 C CA . VAL A 1 87 ? 13.963 4.363 1.828 1.00 93.56 87 VAL A CA 1
ATOM 702 C C . VAL A 1 87 ? 13.786 4.204 0.320 1.00 93.56 87 VAL A C 1
ATOM 704 O O . VAL A 1 87 ? 13.914 3.095 -0.189 1.00 93.56 87 VAL A O 1
ATOM 707 N N . TRP A 1 88 ? 13.545 5.298 -0.401 1.00 95.50 88 TRP A N 1
ATOM 708 C CA . TRP A 1 88 ? 13.418 5.290 -1.853 1.00 95.50 88 TRP A CA 1
ATOM 709 C C . TRP A 1 88 ? 14.669 4.734 -2.534 1.00 95.50 88 TRP A C 1
ATOM 711 O O . TRP A 1 88 ? 14.578 3.815 -3.350 1.00 95.50 88 TRP A O 1
ATOM 721 N N . ASP A 1 89 ? 15.843 5.246 -2.157 1.00 94.12 89 ASP A N 1
ATOM 722 C CA . ASP A 1 89 ? 17.122 4.780 -2.694 1.00 94.12 89 ASP A CA 1
ATOM 723 C C . ASP A 1 89 ? 17.332 3.284 -2.394 1.00 94.12 89 ASP A C 1
ATOM 725 O O . ASP A 1 89 ? 17.793 2.536 -3.253 1.00 94.12 89 ASP A O 1
ATOM 729 N N . ALA A 1 90 ? 16.921 2.808 -1.212 1.00 91.88 90 ALA A N 1
ATOM 730 C CA . ALA A 1 90 ? 17.001 1.391 -0.855 1.00 91.88 90 ALA A CA 1
ATOM 731 C C . ALA A 1 90 ? 16.059 0.490 -1.672 1.00 91.88 90 ALA A C 1
ATOM 733 O O . ALA A 1 90 ? 16.417 -0.648 -1.966 1.00 91.88 90 ALA A O 1
ATOM 734 N N . LEU A 1 91 ? 14.874 0.980 -2.045 1.00 91.12 91 LEU A N 1
ATOM 735 C CA . LEU A 1 91 ? 13.901 0.228 -2.847 1.00 91.12 91 LEU A CA 1
ATOM 736 C C . LEU A 1 91 ? 14.263 0.178 -4.339 1.00 91.12 91 LEU A C 1
ATOM 738 O O . LEU A 1 91 ? 13.908 -0.784 -5.024 1.00 91.12 91 LEU A O 1
ATOM 742 N N . THR A 1 92 ? 14.951 1.209 -4.834 1.00 93.19 92 THR A N 1
ATOM 743 C CA . THR A 1 92 ? 15.254 1.395 -6.263 1.00 93.19 92 THR A CA 1
ATOM 744 C C . THR A 1 92 ? 16.691 1.036 -6.648 1.00 93.19 92 THR A C 1
ATOM 746 O O . THR A 1 92 ? 16.974 0.841 -7.831 1.00 93.19 92 THR A O 1
ATOM 749 N N . SER A 1 93 ? 17.596 0.902 -5.674 1.00 93.06 93 SER A N 1
ATOM 750 C CA . SER A 1 93 ? 18.982 0.486 -5.899 1.00 93.06 93 SER A CA 1
ATOM 751 C C . SER A 1 93 ? 19.095 -1.007 -6.197 1.00 93.06 93 SER A C 1
ATOM 753 O O . SER A 1 93 ? 18.733 -1.859 -5.383 1.00 93.06 93 SER A O 1
ATOM 755 N N . GLU A 1 94 ? 19.683 -1.333 -7.345 1.00 89.81 94 GLU A N 1
ATOM 756 C CA . GLU A 1 94 ? 19.964 -2.713 -7.737 1.00 89.81 94 GLU A CA 1
ATOM 757 C C . GLU A 1 94 ? 20.825 -3.444 -6.688 1.00 89.81 94 GLU A C 1
ATOM 759 O O . GLU A 1 94 ? 20.509 -4.556 -6.269 1.00 89.81 94 GLU A O 1
ATOM 764 N N . GLU A 1 95 ? 21.873 -2.781 -6.194 1.00 87.75 95 GLU A N 1
ATOM 765 C CA . GLU A 1 95 ? 22.822 -3.351 -5.236 1.00 87.75 95 GLU A CA 1
ATOM 766 C C . GLU A 1 95 ? 22.193 -3.609 -3.861 1.00 87.75 95 GLU A C 1
ATOM 768 O O . GLU A 1 95 ? 22.464 -4.632 -3.230 1.00 87.75 95 GLU A O 1
ATOM 773 N N . LEU A 1 96 ? 21.348 -2.695 -3.376 1.00 87.38 96 LEU A N 1
ATOM 774 C CA . LEU A 1 96 ? 20.715 -2.855 -2.065 1.00 87.38 96 LEU A CA 1
ATOM 775 C C . LEU A 1 96 ? 19.626 -3.925 -2.115 1.00 87.38 96 LEU A C 1
ATOM 777 O O . LEU A 1 96 ? 19.560 -4.788 -1.241 1.00 87.38 96 LEU A O 1
ATOM 781 N N . THR A 1 97 ? 18.810 -3.923 -3.165 1.00 85.94 97 THR A N 1
ATOM 782 C CA . THR A 1 97 ? 17.745 -4.919 -3.345 1.00 85.94 97 THR A CA 1
ATOM 783 C C . THR A 1 97 ? 18.304 -6.340 -3.475 1.00 85.94 97 THR A C 1
ATOM 785 O O . THR A 1 97 ? 17.786 -7.259 -2.829 1.00 85.94 97 THR A O 1
ATOM 788 N N . ALA A 1 98 ? 19.446 -6.496 -4.159 1.00 86.19 98 ALA A N 1
ATOM 789 C CA . ALA A 1 98 ? 20.206 -7.744 -4.239 1.00 86.19 98 ALA A CA 1
ATOM 790 C C . ALA A 1 98 ? 20.543 -8.343 -2.864 1.00 86.19 98 ALA A C 1
ATOM 792 O O . ALA A 1 98 ? 20.441 -9.560 -2.677 1.00 86.19 98 ALA A O 1
ATOM 793 N N . GLN A 1 99 ? 20.909 -7.504 -1.891 1.00 80.31 99 GLN A N 1
ATOM 794 C CA . GLN A 1 99 ? 21.274 -7.943 -0.541 1.00 80.31 99 GLN A CA 1
ATOM 795 C C . GLN A 1 99 ? 20.065 -8.406 0.282 1.00 80.31 99 GLN A C 1
ATOM 797 O O . GLN A 1 99 ? 20.207 -9.294 1.123 1.00 80.31 99 GLN A O 1
ATOM 802 N N . PHE A 1 100 ? 18.880 -7.834 0.049 1.00 72.56 100 PHE A N 1
ATOM 803 C CA . PHE A 1 100 ? 17.680 -8.141 0.833 1.00 72.56 100 PHE A CA 1
ATOM 804 C C . PHE A 1 100 ? 16.892 -9.340 0.301 1.00 72.56 100 PHE A C 1
ATOM 806 O O . PHE A 1 100 ? 16.368 -10.122 1.095 1.00 72.56 100 PHE A O 1
ATOM 813 N N . TRP A 1 101 ? 16.808 -9.498 -1.023 1.00 76.56 101 TRP A N 1
ATOM 814 C CA . TRP A 1 101 ? 15.942 -10.503 -1.653 1.00 76.56 101 TRP A CA 1
ATOM 815 C C . TRP A 1 101 ? 16.691 -11.628 -2.371 1.00 76.56 101 TRP A C 1
ATOM 817 O O . TRP A 1 101 ? 16.054 -12.546 -2.890 1.00 76.56 101 TRP A O 1
ATOM 827 N N . GLY A 1 102 ? 18.027 -11.571 -2.444 1.00 81.50 102 GLY A N 1
ATOM 828 C CA . GLY A 1 102 ? 18.792 -12.427 -3.363 1.00 81.50 102 GLY A CA 1
ATOM 829 C C . GLY A 1 102 ? 18.468 -12.138 -4.836 1.00 81.50 102 GLY A C 1
ATOM 830 O O . GLY A 1 102 ? 18.730 -12.966 -5.709 1.00 81.50 102 GLY A O 1
ATOM 831 N N . HIS A 1 103 ? 17.859 -10.977 -5.092 1.00 89.56 103 HIS A N 1
ATOM 832 C CA . HIS A 1 103 ? 17.408 -10.520 -6.394 1.00 89.56 103 HIS A CA 1
ATOM 833 C C . HIS A 1 103 ? 17.596 -9.015 -6.522 1.00 89.56 103 HIS A C 1
ATOM 835 O O . HIS A 1 103 ? 17.250 -8.252 -5.622 1.00 89.56 103 HIS A O 1
ATOM 841 N N . SER A 1 104 ? 18.092 -8.608 -7.674 1.00 91.06 104 SER A N 1
ATOM 842 C CA . SER A 1 104 ? 18.242 -7.231 -8.104 1.00 91.06 104 SER A CA 1
ATOM 843 C C . SER A 1 104 ? 16.943 -6.713 -8.719 1.00 91.06 104 SER A C 1
ATOM 845 O O . SER A 1 104 ? 16.405 -7.332 -9.641 1.00 91.06 104 SER A O 1
ATOM 847 N N . ASN A 1 105 ? 16.462 -5.553 -8.269 1.00 92.81 105 ASN A N 1
ATOM 848 C CA . ASN A 1 105 ? 15.449 -4.796 -9.002 1.00 92.81 105 ASN A CA 1
ATOM 849 C C . ASN A 1 105 ? 16.119 -3.976 -10.108 1.00 92.81 105 ASN A C 1
ATOM 851 O O . ASN A 1 105 ? 16.759 -2.964 -9.833 1.00 92.81 105 ASN A O 1
ATOM 855 N N . VAL A 1 106 ? 15.943 -4.400 -11.357 1.00 93.56 106 VAL A N 1
ATOM 856 C CA . VAL A 1 106 ? 16.559 -3.764 -12.527 1.00 93.56 106 VAL A CA 1
ATOM 857 C C . VAL A 1 106 ? 15.502 -2.977 -13.293 1.00 93.56 106 VAL A C 1
ATOM 859 O O . VAL A 1 106 ? 14.573 -3.561 -13.857 1.00 93.56 106 VAL A O 1
ATOM 862 N N . SER A 1 107 ? 15.631 -1.651 -13.306 1.00 94.81 107 SER A N 1
ATOM 863 C CA . SER A 1 107 ? 14.773 -0.731 -14.060 1.00 94.81 107 SER A CA 1
ATOM 864 C C . SER A 1 107 ? 15.429 0.647 -14.175 1.00 94.81 107 SER A C 1
ATOM 866 O O . SER A 1 107 ? 16.265 1.010 -13.351 1.00 94.81 107 SER A O 1
ATOM 868 N N . THR A 1 108 ? 15.018 1.436 -15.170 1.00 94.00 108 THR A N 1
ATOM 869 C CA . THR A 1 108 ? 15.286 2.885 -15.197 1.00 94.00 108 THR A CA 1
ATOM 870 C C . THR A 1 108 ? 14.340 3.668 -14.283 1.00 94.00 108 THR A C 1
ATOM 872 O O . THR A 1 108 ? 14.564 4.849 -14.046 1.00 94.00 108 THR A O 1
ATOM 875 N N . TRP A 1 109 ? 13.291 3.016 -13.767 1.00 95.69 109 TRP A N 1
ATOM 876 C CA . TRP A 1 109 ? 12.248 3.590 -12.910 1.00 95.69 109 TRP A CA 1
ATOM 877 C C . TRP A 1 109 ? 11.421 4.710 -13.555 1.00 95.69 109 TRP A C 1
ATOM 879 O O . TRP A 1 109 ? 10.685 5.407 -12.861 1.00 95.69 109 TRP A O 1
ATOM 889 N N . GLU A 1 110 ? 11.486 4.860 -14.879 1.00 95.38 110 GLU A N 1
ATOM 890 C CA . GLU A 1 110 ? 10.600 5.749 -15.632 1.00 95.38 110 GLU A CA 1
ATOM 891 C C . GLU A 1 110 ? 9.252 5.056 -15.907 1.00 95.38 110 GLU A C 1
ATOM 893 O O . GLU A 1 110 ? 9.243 3.886 -16.308 1.00 95.38 110 GLU A O 1
ATOM 898 N N . PRO A 1 111 ? 8.104 5.739 -15.741 1.00 95.94 111 PRO A N 1
ATOM 899 C CA . PRO A 1 111 ? 6.796 5.164 -16.049 1.00 95.94 111 PRO A CA 1
ATOM 900 C C . PRO A 1 111 ? 6.720 4.564 -17.463 1.00 95.94 111 PRO A C 1
ATOM 902 O O . PRO A 1 111 ? 7.169 5.152 -18.444 1.00 95.94 111 PRO A O 1
ATOM 905 N N . GLY A 1 112 ? 6.145 3.368 -17.568 1.00 93.06 112 GLY A N 1
ATOM 906 C CA . GLY A 1 112 ? 6.033 2.569 -18.791 1.00 93.06 112 GLY A CA 1
ATOM 907 C C . GLY A 1 112 ? 7.240 1.673 -19.096 1.00 93.06 112 GLY A C 1
ATOM 908 O O . GLY A 1 112 ? 7.097 0.714 -19.867 1.00 93.06 112 GLY A O 1
ATOM 909 N N . GLN A 1 113 ? 8.403 1.930 -18.488 1.00 95.88 113 GLN A N 1
ATOM 910 C CA . GLN A 1 113 ? 9.615 1.144 -18.724 1.00 95.88 113 GLN A CA 1
ATOM 911 C C . GLN A 1 113 ? 9.564 -0.228 -18.038 1.00 95.88 113 GLN A C 1
ATOM 913 O O . GLN A 1 113 ? 8.863 -0.404 -17.034 1.00 95.88 113 GLN A O 1
ATOM 918 N N . PRO A 1 114 ? 10.282 -1.232 -18.579 1.00 95.06 114 PRO A N 1
ATOM 919 C CA . PRO A 1 114 ? 10.316 -2.563 -17.994 1.00 95.06 114 PRO A CA 1
ATOM 920 C C . PRO A 1 114 ? 11.040 -2.567 -16.645 1.00 95.06 114 PRO A C 1
ATOM 922 O O . PRO A 1 114 ? 12.089 -1.947 -16.481 1.00 95.06 114 PRO A O 1
ATOM 925 N N . TRP A 1 115 ? 10.507 -3.347 -15.710 1.00 94.88 115 TRP A N 1
ATOM 926 C CA . TRP A 1 115 ? 11.149 -3.709 -14.451 1.00 94.88 115 TRP A CA 1
ATOM 927 C C . TRP A 1 115 ? 11.344 -5.228 -14.395 1.00 94.88 115 TRP A C 1
ATOM 929 O O . TRP A 1 115 ? 10.508 -5.995 -14.884 1.00 94.88 115 TRP A O 1
ATOM 939 N N . LYS A 1 116 ? 12.469 -5.668 -13.830 1.0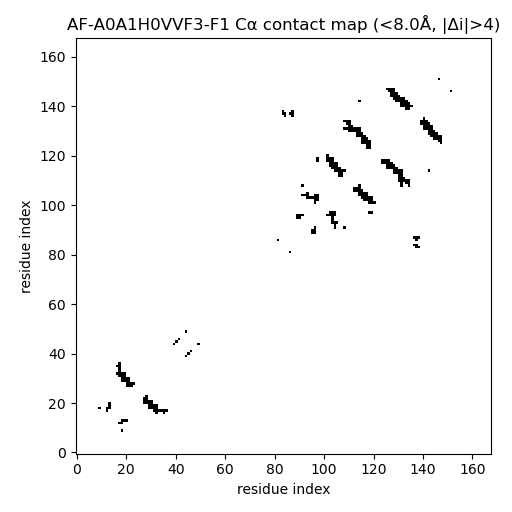0 94.19 116 LYS A N 1
ATOM 940 C CA . LYS A 1 116 ? 12.808 -7.087 -13.679 1.00 94.19 116 LYS A CA 1
ATOM 941 C C . LYS A 1 116 ? 13.338 -7.366 -12.281 1.00 94.19 116 LYS A C 1
ATOM 943 O O . LYS A 1 116 ? 14.157 -6.606 -11.773 1.00 94.19 116 LYS A O 1
ATOM 948 N N . HIS A 1 117 ? 12.928 -8.495 -11.717 1.00 91.62 117 HIS A N 1
ATOM 949 C CA . HIS A 1 117 ? 13.451 -9.034 -10.467 1.00 91.62 117 HIS A CA 1
ATOM 950 C C . HIS A 1 117 ? 14.425 -10.176 -10.791 1.00 91.62 117 HIS A C 1
ATOM 952 O O . HIS A 1 117 ? 14.014 -11.308 -11.060 1.00 91.62 117 HIS A O 1
ATOM 958 N N . VAL A 1 118 ? 15.717 -9.851 -10.872 1.00 91.56 118 VAL A N 1
ATOM 959 C CA . VAL A 1 118 ? 16.763 -10.714 -11.449 1.00 91.56 118 VAL A CA 1
ATOM 960 C C . VAL A 1 118 ? 17.566 -11.401 -10.353 1.00 91.56 118 VAL A C 1
ATOM 962 O O . VAL A 1 118 ? 18.045 -10.732 -9.446 1.00 91.56 118 VAL A O 1
ATOM 965 N N . ARG A 1 119 ? 17.762 -12.720 -10.435 1.00 90.38 119 ARG A N 1
ATOM 966 C CA . ARG A 1 119 ? 18.561 -13.480 -9.459 1.00 90.38 119 ARG A CA 1
ATOM 967 C C . ARG A 1 119 ? 20.006 -12.997 -9.381 1.00 90.38 119 ARG A C 1
ATOM 969 O O . ARG A 1 119 ? 20.644 -12.742 -10.401 1.00 90.38 119 ARG A O 1
ATOM 976 N N . THR A 1 120 ? 20.559 -12.988 -8.170 1.00 89.50 120 THR A N 1
ATOM 977 C CA . THR A 1 120 ? 21.966 -12.629 -7.916 1.00 89.50 120 THR A CA 1
ATOM 978 C C . THR A 1 120 ? 22.919 -13.831 -7.934 1.00 89.50 120 THR A C 1
ATOM 980 O O . THR A 1 120 ? 24.115 -13.680 -7.700 1.00 89.50 120 THR A O 1
ATOM 983 N N . ASP A 1 121 ? 22.426 -15.030 -8.264 1.00 87.94 121 ASP A N 1
ATOM 984 C CA . ASP A 1 121 ? 23.202 -16.280 -8.347 1.00 87.94 121 ASP A CA 1
ATOM 985 C C . ASP A 1 121 ? 24.099 -16.387 -9.601 1.00 87.94 121 ASP A C 1
ATOM 987 O O . ASP A 1 121 ? 24.709 -17.427 -9.852 1.00 87.94 121 ASP A O 1
ATOM 991 N N . GLY A 1 122 ? 24.170 -15.316 -10.397 1.00 85.38 122 GLY A N 1
ATOM 992 C CA . GLY A 1 122 ? 24.923 -15.247 -11.648 1.00 85.38 122 GLY A CA 1
ATOM 993 C C . GLY A 1 122 ? 24.194 -15.827 -12.864 1.00 85.38 122 GLY A C 1
ATOM 994 O O . GLY A 1 122 ? 24.727 -15.748 -13.968 1.00 85.38 122 GLY A O 1
ATOM 995 N N . SER A 1 123 ? 22.982 -16.375 -12.706 1.00 87.06 123 SER A N 1
ATOM 996 C CA . SER A 1 123 ? 22.204 -16.922 -13.828 1.00 87.06 123 SER A CA 1
ATOM 997 C C . SER A 1 123 ? 21.610 -15.850 -14.747 1.00 87.06 123 SER A C 1
ATOM 999 O O . SER A 1 123 ? 21.303 -16.140 -15.902 1.00 87.06 123 SER A O 1
ATOM 1001 N N . GLY A 1 124 ? 21.409 -14.626 -14.241 1.00 84.62 124 GLY A N 1
ATOM 1002 C CA . GLY A 1 124 ? 20.728 -13.548 -14.967 1.00 84.62 124 GLY A CA 1
ATOM 1003 C C . GLY A 1 124 ? 19.241 -13.818 -15.234 1.00 84.62 124 GLY A C 1
ATOM 1004 O O . GLY A 1 124 ? 18.621 -13.105 -16.023 1.00 84.62 124 GLY A O 1
ATOM 1005 N N . ILE A 1 125 ? 18.659 -14.844 -14.601 1.00 87.44 125 ILE A N 1
ATOM 1006 C CA . ILE A 1 125 ? 17.245 -15.195 -14.751 1.00 87.44 125 ILE A CA 1
ATOM 1007 C C . ILE A 1 125 ? 16.389 -14.162 -14.012 1.00 87.44 125 ILE A C 1
ATOM 1009 O O . ILE A 1 125 ? 16.618 -13.884 -12.834 1.00 87.44 125 ILE A O 1
ATOM 1013 N N . ALA A 1 126 ? 15.389 -13.614 -14.705 1.00 89.06 126 ALA A N 1
ATOM 1014 C CA . ALA A 1 126 ? 14.335 -12.810 -14.098 1.00 89.06 126 ALA A CA 1
ATOM 1015 C C . ALA A 1 126 ? 13.177 -13.728 -13.693 1.00 89.06 126 ALA A C 1
ATOM 1017 O O . ALA A 1 126 ? 12.522 -14.294 -14.565 1.00 89.06 126 ALA A O 1
ATOM 1018 N N . ASP A 1 127 ? 12.937 -13.871 -12.389 1.00 85.12 127 ASP A N 1
ATOM 1019 C CA . ASP A 1 127 ? 11.828 -14.683 -11.860 1.00 85.12 127 ASP A CA 1
ATOM 1020 C C . ASP A 1 127 ? 10.494 -13.938 -11.899 1.00 85.12 127 ASP A C 1
ATOM 1022 O O . ASP A 1 127 ? 9.429 -14.551 -11.911 1.00 85.12 127 ASP A O 1
ATOM 1026 N N . VAL A 1 128 ? 10.556 -12.608 -11.934 1.00 88.56 128 VAL A N 1
ATOM 1027 C CA . VAL A 1 128 ? 9.397 -11.737 -12.092 1.00 88.56 128 VAL A CA 1
ATOM 1028 C C . VAL A 1 128 ? 9.758 -10.631 -13.067 1.00 88.56 128 VAL A C 1
ATOM 1030 O O . VAL A 1 128 ? 10.851 -10.055 -13.015 1.00 88.56 128 VAL A O 1
ATOM 1033 N N . THR A 1 129 ? 8.822 -10.323 -13.952 1.00 92.25 129 THR A N 1
ATOM 1034 C CA . THR A 1 129 ? 8.904 -9.166 -14.837 1.00 92.25 129 THR A CA 1
ATOM 1035 C C . THR A 1 129 ? 7.701 -8.266 -14.630 1.00 92.25 129 THR A C 1
ATOM 1037 O O . THR A 1 129 ? 6.696 -8.674 -14.059 1.00 92.25 129 THR A O 1
ATOM 1040 N N . GLY A 1 130 ? 7.793 -7.034 -15.101 1.00 93.44 130 GLY A N 1
ATOM 1041 C CA . GLY A 1 130 ? 6.665 -6.125 -15.119 1.00 93.44 130 GLY A CA 1
ATOM 1042 C C . GLY A 1 130 ? 7.051 -4.791 -15.721 1.00 93.44 130 GLY A C 1
ATOM 1043 O O . GLY A 1 130 ? 8.053 -4.664 -16.436 1.00 93.44 130 GLY A O 1
ATOM 1044 N N . ARG A 1 131 ? 6.250 -3.777 -15.423 1.00 94.75 131 ARG A N 1
ATOM 1045 C CA . ARG A 1 131 ? 6.459 -2.402 -15.868 1.00 94.75 131 ARG A CA 1
ATOM 1046 C C . ARG A 1 131 ? 6.282 -1.444 -14.713 1.00 94.75 131 ARG A C 1
ATOM 1048 O O . ARG A 1 131 ? 5.479 -1.680 -13.812 1.00 94.75 131 ARG A O 1
ATOM 1055 N N . VAL A 1 132 ? 7.004 -0.338 -14.780 1.00 95.94 132 VAL A N 1
ATOM 1056 C CA . VAL A 1 132 ? 6.780 0.799 -13.893 1.00 95.94 132 VAL A CA 1
ATOM 1057 C C . VAL A 1 132 ? 5.465 1.451 -14.299 1.00 95.94 132 VAL A C 1
ATOM 1059 O O . VAL A 1 132 ? 5.283 1.822 -15.455 1.00 95.94 132 VAL A O 1
ATOM 1062 N N . VAL A 1 133 ? 4.533 1.564 -13.364 1.00 95.56 133 VAL A N 1
ATOM 1063 C CA . VAL A 1 133 ? 3.253 2.253 -13.563 1.00 95.56 133 VAL A CA 1
ATOM 1064 C C . VAL A 1 133 ? 3.399 3.714 -13.161 1.00 95.56 133 VAL A C 1
ATOM 1066 O O . VAL A 1 133 ? 3.005 4.606 -13.906 1.00 95.56 133 VAL A O 1
ATOM 1069 N N . GLU A 1 134 ? 4.015 3.947 -12.006 1.00 95.12 134 GLU A N 1
ATOM 1070 C CA . GLU A 1 134 ? 4.185 5.263 -11.401 1.00 95.12 134 GLU A CA 1
ATOM 1071 C C . GLU A 1 134 ? 5.512 5.304 -10.640 1.00 95.12 134 GLU A C 1
ATOM 1073 O O . GLU A 1 134 ? 5.931 4.298 -10.062 1.00 95.12 134 GLU A O 1
ATOM 1078 N N . SER A 1 135 ? 6.173 6.459 -10.653 1.00 96.56 135 SER A N 1
ATOM 1079 C CA . SER A 1 135 ? 7.447 6.681 -9.973 1.00 96.56 135 SER A CA 1
ATOM 1080 C C . SER A 1 135 ? 7.567 8.158 -9.608 1.00 96.56 135 SER A C 1
ATOM 1082 O O . SER A 1 135 ? 8.007 8.986 -10.405 1.00 96.56 135 SER A O 1
ATOM 1084 N N . GLU A 1 136 ? 7.123 8.493 -8.401 1.00 96.12 136 GLU A N 1
ATOM 1085 C CA . GLU A 1 136 ? 7.186 9.833 -7.826 1.00 96.12 136 GLU A CA 1
ATOM 1086 C C . GLU A 1 136 ? 8.093 9.809 -6.601 1.00 96.12 136 GLU A C 1
ATOM 1088 O O . GLU A 1 136 ? 7.682 9.471 -5.489 1.00 96.12 136 GLU A O 1
ATOM 1093 N N . ARG A 1 137 ? 9.364 10.157 -6.803 1.00 95.06 137 ARG A N 1
ATOM 1094 C CA . ARG A 1 137 ? 10.346 10.190 -5.720 1.00 95.06 137 ARG A CA 1
ATOM 1095 C C . ARG A 1 137 ? 10.026 11.309 -4.709 1.00 95.06 137 ARG A C 1
ATOM 1097 O O . ARG A 1 137 ? 9.815 12.441 -5.144 1.00 95.06 137 ARG A O 1
ATOM 1104 N N . PRO A 1 138 ? 10.095 11.058 -3.382 1.00 95.06 138 PRO A N 1
ATOM 1105 C CA . PRO A 1 138 ? 10.309 9.775 -2.692 1.00 95.06 138 PRO A CA 1
ATOM 1106 C C . PRO A 1 138 ? 9.002 9.136 -2.166 1.00 95.06 138 PRO A C 1
ATOM 1108 O O . PRO A 1 138 ? 9.029 8.373 -1.200 1.00 95.06 138 PRO A O 1
ATOM 1111 N N . THR A 1 139 ? 7.845 9.514 -2.710 1.00 94.12 139 THR A N 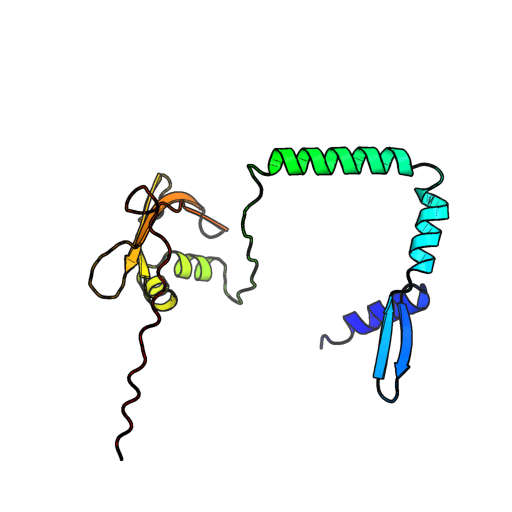1
ATOM 1112 C CA . THR A 1 139 ? 6.527 9.326 -2.086 1.00 94.12 139 THR A CA 1
ATOM 1113 C C . THR A 1 139 ? 5.731 8.137 -2.608 1.00 94.12 139 THR A C 1
ATOM 1115 O O . THR A 1 139 ? 4.956 7.572 -1.838 1.00 94.12 139 THR A O 1
ATOM 1118 N N . SER A 1 140 ? 5.892 7.755 -3.877 1.00 94.00 140 SER A N 1
ATOM 1119 C CA . SER A 1 140 ? 5.058 6.726 -4.513 1.00 94.00 140 SER A CA 1
ATOM 1120 C C . SER A 1 140 ? 5.818 5.961 -5.592 1.00 94.00 140 SER A C 1
ATOM 1122 O O . SER A 1 140 ? 6.412 6.560 -6.483 1.00 94.00 140 SER A O 1
ATOM 1124 N N . LEU A 1 141 ? 5.798 4.631 -5.524 1.00 94.50 141 LEU A N 1
ATOM 1125 C CA . LEU A 1 141 ? 6.336 3.744 -6.554 1.00 94.50 141 LEU A CA 1
ATOM 1126 C C . LEU A 1 141 ? 5.326 2.621 -6.792 1.00 94.50 141 LEU A C 1
ATOM 1128 O O . LEU A 1 141 ? 4.992 1.885 -5.862 1.00 94.50 141 LEU A O 1
ATOM 1132 N N . ALA A 1 142 ? 4.871 2.470 -8.034 1.00 94.81 142 ALA A N 1
ATOM 1133 C CA . ALA A 1 142 ? 3.936 1.425 -8.430 1.00 94.81 142 ALA A CA 1
ATOM 1134 C C . ALA A 1 142 ? 4.482 0.643 -9.626 1.00 94.81 142 ALA A C 1
ATOM 1136 O O . ALA A 1 142 ? 4.926 1.224 -10.618 1.00 94.81 142 ALA A O 1
ATOM 1137 N N . ILE A 1 143 ? 4.426 -0.685 -9.542 1.00 93.94 143 ILE A N 1
ATOM 1138 C CA . ILE A 1 143 ? 4.913 -1.611 -10.570 1.00 93.94 143 ILE A CA 1
ATOM 1139 C C . ILE A 1 143 ? 3.906 -2.740 -10.794 1.00 93.94 143 ILE A C 1
ATOM 1141 O O . ILE A 1 143 ? 3.153 -3.097 -9.885 1.00 93.94 143 ILE A O 1
ATOM 1145 N N . THR A 1 144 ? 3.900 -3.315 -11.995 1.00 93.19 144 THR A N 1
ATOM 1146 C CA . THR A 1 144 ? 3.161 -4.554 -12.279 1.00 93.19 144 THR A CA 1
ATOM 1147 C C . THR A 1 144 ? 3.992 -5.789 -11.930 1.00 93.19 144 THR A C 1
ATOM 1149 O O . THR A 1 144 ? 5.222 -5.748 -11.929 1.00 93.19 144 THR A O 1
ATOM 1152 N N . PHE A 1 145 ? 3.305 -6.896 -11.643 1.00 88.06 145 PHE A N 1
ATOM 1153 C CA . PHE A 1 145 ? 3.904 -8.212 -11.433 1.00 88.06 145 PHE A CA 1
ATOM 1154 C C . PHE A 1 145 ? 3.328 -9.167 -12.473 1.00 88.06 145 PHE A C 1
ATOM 1156 O O . PHE A 1 145 ? 2.129 -9.442 -12.480 1.00 88.06 145 PHE A O 1
ATOM 1163 N N . GLU A 1 146 ? 4.184 -9.657 -13.357 1.00 86.62 146 GLU A N 1
ATOM 1164 C CA . GLU A 1 146 ? 3.843 -10.567 -14.442 1.00 86.62 146 GLU A CA 1
ATOM 1165 C C . GLU A 1 146 ? 4.766 -11.786 -14.370 1.00 86.62 146 GLU A C 1
ATOM 1167 O O . GLU A 1 146 ? 5.974 -11.663 -14.134 1.00 86.62 146 GLU A O 1
ATOM 1172 N N . ASP A 1 147 ? 4.188 -12.971 -14.576 1.00 75.25 147 ASP A N 1
ATOM 1173 C CA . ASP A 1 147 ? 4.964 -14.199 -14.737 1.00 75.25 147 ASP A CA 1
ATOM 1174 C C . ASP A 1 147 ? 5.787 -14.085 -16.037 1.00 75.25 147 ASP A C 1
ATOM 1176 O O . ASP A 1 147 ? 5.189 -13.893 -17.105 1.00 75.25 147 ASP A O 1
ATOM 1180 N N . PRO A 1 148 ? 7.127 -14.216 -15.986 1.00 66.94 148 PRO A N 1
ATOM 1181 C CA . PRO A 1 148 ? 7.989 -14.119 -17.163 1.00 66.94 148 PRO A CA 1
ATOM 1182 C C . PRO A 1 148 ? 7.603 -15.083 -18.298 1.00 66.94 148 PRO A C 1
ATOM 1184 O O . PRO A 1 148 ? 7.952 -14.833 -19.452 1.00 66.94 148 PRO A O 1
ATOM 1187 N N . ALA A 1 149 ? 6.900 -16.182 -17.990 1.00 60.28 149 ALA A N 1
ATOM 1188 C CA . ALA A 1 149 ? 6.477 -17.198 -18.953 1.00 60.28 149 ALA A CA 1
ATOM 1189 C C . ALA A 1 149 ? 5.029 -17.035 -19.467 1.00 60.28 149 ALA A C 1
ATOM 1191 O O . ALA A 1 149 ? 4.590 -17.821 -20.306 1.00 60.28 149 ALA A O 1
ATOM 1192 N N . GLY A 1 150 ? 4.272 -16.034 -19.002 1.00 49.34 150 GLY A N 1
ATOM 1193 C CA . GLY A 1 150 ? 2.915 -15.759 -19.493 1.00 49.34 150 GLY A CA 1
ATOM 1194 C C . GLY A 1 150 ? 1.829 -16.765 -19.076 1.00 49.34 150 GLY A C 1
ATOM 1195 O O . GLY A 1 150 ? 0.723 -16.714 -19.612 1.00 49.34 150 GLY A O 1
ATOM 1196 N N . GLY A 1 151 ? 2.082 -17.661 -18.116 1.00 38.16 151 GLY A N 1
ATOM 1197 C CA . GLY A 1 151 ? 1.046 -18.563 -17.614 1.00 38.16 151 GLY A CA 1
ATOM 1198 C C . GLY A 1 151 ? 1.549 -19.628 -16.644 1.00 38.16 151 GLY A C 1
ATOM 1199 O O . GLY A 1 151 ? 2.327 -20.493 -17.025 1.00 38.16 151 GLY A O 1
ATOM 1200 N N . ALA A 1 152 ? 1.019 -19.573 -15.420 1.00 40.28 152 ALA A N 1
ATOM 1201 C CA . ALA A 1 152 ? 0.941 -20.629 -14.411 1.00 40.28 152 ALA A CA 1
ATOM 1202 C C . ALA A 1 152 ? 2.114 -21.627 -14.351 1.00 40.28 152 ALA A C 1
ATOM 1204 O O . ALA A 1 152 ? 2.075 -22.686 -14.978 1.00 40.28 152 ALA A O 1
ATOM 1205 N N . HIS A 1 153 ? 3.056 -21.394 -13.433 1.00 36.38 153 HIS A N 1
ATOM 1206 C CA . HIS A 1 153 ? 3.825 -22.489 -12.846 1.00 36.38 153 HIS A CA 1
ATOM 1207 C C . HIS A 1 153 ? 3.562 -22.594 -11.333 1.00 36.38 153 HIS A C 1
ATOM 1209 O O . HIS A 1 153 ? 3.705 -21.605 -10.611 1.00 36.38 153 HIS A O 1
ATOM 1215 N N . PRO A 1 154 ? 3.151 -23.769 -10.811 1.00 36.00 154 PRO A N 1
ATOM 1216 C CA . PRO A 1 154 ? 2.865 -23.931 -9.392 1.00 36.00 154 PRO A CA 1
ATOM 1217 C C . PRO A 1 154 ? 4.143 -23.708 -8.587 1.00 36.00 154 PRO A C 1
ATOM 1219 O O . PRO A 1 154 ? 5.183 -24.299 -8.887 1.00 36.00 154 PRO A O 1
ATOM 1222 N N . LEU A 1 155 ? 4.040 -22.867 -7.556 1.00 33.19 155 LEU A N 1
ATOM 1223 C CA . LEU A 1 155 ? 5.072 -22.615 -6.555 1.00 33.19 155 LEU A CA 1
ATOM 1224 C C . LEU A 1 155 ? 5.581 -23.942 -5.972 1.00 33.19 155 LEU A C 1
ATOM 1226 O O . LEU A 1 155 ? 5.055 -24.451 -4.983 1.00 33.19 155 LEU A O 1
ATOM 1230 N N . ARG A 1 156 ? 6.633 -24.514 -6.562 1.00 29.06 156 ARG A N 1
ATOM 1231 C CA . ARG A 1 156 ? 7.388 -25.607 -5.950 1.00 29.06 156 ARG A CA 1
ATOM 1232 C C . ARG A 1 156 ? 8.548 -25.010 -5.173 1.00 29.06 156 ARG A C 1
ATOM 1234 O O . ARG A 1 156 ? 9.704 -25.093 -5.583 1.00 29.06 156 ARG A O 1
ATOM 1241 N N . TRP A 1 157 ? 8.226 -24.437 -4.018 1.00 30.33 157 TRP A N 1
ATOM 1242 C CA . TRP A 1 157 ? 9.220 -24.154 -2.991 1.00 30.33 157 TRP A CA 1
ATOM 1243 C C . TRP A 1 157 ? 9.919 -25.469 -2.616 1.00 30.33 157 TRP A C 1
ATOM 1245 O O . TRP A 1 157 ? 9.296 -26.403 -2.110 1.00 30.33 157 TRP A O 1
ATOM 1255 N N . SER A 1 158 ? 11.208 -25.574 -2.935 1.00 29.55 158 SER A N 1
ATOM 1256 C CA . SER A 1 158 ? 12.057 -26.688 -2.514 1.00 29.55 158 SER A CA 1
ATOM 1257 C C . SER A 1 158 ? 13.029 -26.143 -1.471 1.00 29.55 158 SER A C 1
ATOM 1259 O O . SER A 1 158 ? 13.917 -25.377 -1.845 1.00 29.55 158 SER A O 1
ATOM 1261 N N . PRO A 1 159 ? 12.900 -26.493 -0.180 1.00 33.84 159 PRO A N 1
ATOM 1262 C CA . PRO A 1 159 ? 13.888 -26.087 0.804 1.00 33.84 159 PRO A CA 1
ATOM 1263 C C . PRO A 1 159 ? 15.201 -26.793 0.472 1.00 33.84 159 PRO A C 1
ATOM 1265 O O . PRO A 1 159 ? 15.269 -28.027 0.425 1.00 33.84 159 PRO A O 1
ATOM 1268 N N . SER A 1 160 ? 16.247 -26.012 0.212 1.00 36.22 160 SER A N 1
ATOM 1269 C CA . SER A 1 160 ? 17.600 -26.535 0.090 1.00 36.22 160 SER A CA 1
ATOM 1270 C C . SER A 1 160 ? 17.963 -27.227 1.407 1.00 36.22 160 SER A C 1
ATOM 1272 O O . SER A 1 160 ? 17.955 -26.640 2.488 1.00 36.22 160 SER A O 1
ATOM 1274 N N . ARG A 1 161 ? 18.222 -28.537 1.331 1.00 31.67 161 ARG A N 1
ATOM 1275 C CA . ARG A 1 161 ? 18.703 -29.328 2.466 1.00 31.67 161 ARG A CA 1
ATOM 1276 C C . ARG A 1 161 ? 20.052 -28.768 2.903 1.00 31.67 161 ARG A C 1
ATOM 1278 O O . ARG A 1 161 ? 21.026 -28.863 2.156 1.00 31.67 161 ARG A O 1
ATOM 1285 N N . SER A 1 162 ? 20.123 -28.254 4.125 1.00 34.66 162 SER A N 1
ATOM 1286 C CA . SER A 1 162 ? 21.388 -27.992 4.797 1.00 34.66 162 SER A CA 1
ATOM 1287 C C . SER A 1 162 ? 22.149 -29.315 4.952 1.00 34.66 162 SER A C 1
ATOM 1289 O O . SER A 1 162 ? 21.720 -30.241 5.643 1.00 34.66 162 SER A O 1
ATOM 1291 N N . ARG A 1 163 ? 23.295 -29.443 4.275 1.00 31.94 163 ARG A N 1
ATOM 1292 C CA . ARG A 1 163 ? 24.283 -30.472 4.616 1.00 31.94 163 ARG A CA 1
ATOM 1293 C C . ARG A 1 163 ? 25.010 -30.002 5.863 1.00 31.94 163 ARG A C 1
ATOM 1295 O O . ARG A 1 163 ? 25.948 -29.219 5.788 1.00 31.94 163 ARG A O 1
ATOM 1302 N N . ASN A 1 164 ? 24.555 -30.486 7.010 1.00 31.88 164 ASN A N 1
ATOM 1303 C CA . ASN A 1 164 ? 25.293 -30.381 8.256 1.00 31.88 164 ASN A CA 1
ATOM 1304 C C . ASN A 1 164 ? 26.437 -31.409 8.228 1.00 31.88 164 ASN A C 1
ATOM 1306 O O . ASN A 1 164 ? 26.236 -32.587 8.522 1.00 31.88 164 ASN A O 1
ATOM 1310 N N . THR A 1 165 ? 27.633 -30.991 7.814 1.00 37.44 165 THR A N 1
ATOM 1311 C CA . THR A 1 165 ? 28.851 -31.783 8.008 1.00 37.44 165 THR A CA 1
ATOM 1312 C C . THR A 1 165 ? 29.330 -31.601 9.444 1.00 37.44 165 THR A C 1
ATOM 1314 O O . THR A 1 165 ? 30.071 -30.670 9.747 1.00 37.44 165 THR A O 1
ATOM 1317 N N . ARG A 1 166 ? 28.929 -32.521 10.329 1.00 34.91 166 ARG A N 1
ATOM 1318 C CA . ARG A 1 166 ? 29.688 -32.819 11.549 1.00 34.91 166 ARG A CA 1
ATOM 1319 C C . ARG A 1 166 ? 31.037 -33.402 11.127 1.00 34.91 166 ARG A C 1
ATOM 1321 O O . ARG A 1 166 ? 31.069 -34.449 10.483 1.00 34.91 166 ARG A O 1
ATOM 1328 N N . ARG A 1 167 ? 32.133 -32.745 11.500 1.00 38.22 167 ARG A N 1
ATOM 1329 C CA . ARG A 1 167 ? 33.434 -33.398 11.657 1.00 38.22 167 ARG A CA 1
ATOM 1330 C C . ARG A 1 167 ? 33.735 -33.506 13.147 1.00 38.22 167 ARG A C 1
ATOM 1332 O O . ARG A 1 167 ? 33.410 -32.596 13.908 1.00 38.22 167 ARG A O 1
ATOM 1339 N N . SER A 1 168 ? 34.235 -34.689 13.473 1.00 45.59 168 SER A N 1
ATOM 1340 C CA . SER A 1 168 ? 34.622 -35.232 14.770 1.00 45.59 168 SER A CA 1
ATOM 1341 C C . SER A 1 168 ? 35.709 -34.438 15.476 1.00 45.59 168 SER A C 1
ATOM 1343 O O . SER A 1 168 ? 36.491 -33.767 14.766 1.00 45.59 168 SER A O 1
#

Secondary structure (DSSP, 8-state):
---SHHHHHHHHHHHTTSEEEEEETTEEEEEE--HHHHHHIIIIIHHHTHHHHHHHHHHHHHHHHHGGGTS-S-------SS-HHHHHHHHH-HHHHHHHHSEEEE----TTSEEEEEETTTT--EEEEEEEEEEETTTEEEE--B-TTSS-------PPP-------

pLDDT: mean 77.69, std 18.88, range [29.06, 97.0]

Solvent-accessible surface area (backbone atoms only — not comparable to full-atom values): 10292 Å² total; per-residue (Å²): 142,88,80,59,65,66,61,53,54,50,51,55,32,37,77,68,52,42,30,45,79,46,78,57,88,96,41,77,45,79,42,81,35,63,61,63,58,50,50,49,43,56,72,59,39,58,79,78,36,50,74,58,52,52,50,51,50,51,51,50,52,51,52,51,60,69,36,59,88,70,60,73,94,73,86,88,87,84,88,72,101,65,55,54,58,62,52,39,51,45,71,63,30,38,73,52,25,27,73,77,68,52,22,23,44,49,58,89,64,45,61,72,38,62,31,33,39,24,41,66,85,76,76,69,48,52,76,33,29,33,31,23,68,40,60,45,88,60,80,47,78,39,67,53,85,38,62,71,82,77,66,89,76,84,87,75,84,71,81,80,80,80,81,80,79,84,77,133

Mean predicted aligned error: 17.48 Å

Sequence (168 aa):
MARQSVTQHLGILEDANLVAVVHRGRQRLHDLNPMPLQEIQERWISKFERPRLDAVSAIKKRAEETAMTKHPDHVYVTYIRASAETVWDALTSEELTAQFWGHSNVSTWEPGQPWKHVRTDGSGIADVTGRVVESERPTSLAITFEDPAGGAHPLRWSPSRSRNTRRS